Protein AF-A0A960X9X1-F1 (afdb_monomer)

Mean predicted aligned error: 5.25 Å

Secondary structure (DSSP, 8-state):
---S-S--BSTTTGGG---SEE----SS-BSSTTHHHHHHHTT-EE--HHHHTTHHHHHHHGGGSTT---HHHHHHHHHHHHHHHHHHHHHHHHHT--HHHHHHHHHHHHHHHTTT---SPP-----------

Radius of gyration: 18.72 Å; Cα contacts (8 Å, |Δi|>4): 148; chains: 1; bounding box: 41×30×65 Å

pLDDT: mean 92.42, std 11.29, range [47.16, 98.81]

Structure (mmCIF, N/CA/C/O backbone):
data_AF-A0A960X9X1-F1
#
_entry.id   AF-A0A960X9X1-F1
#
loop_
_atom_site.group_PDB
_atom_site.id
_atom_site.type_symbol
_atom_site.label_atom_id
_atom_site.label_alt_id
_atom_site.label_comp_id
_atom_site.label_asym_id
_atom_site.label_entity_id
_atom_site.label_seq_id
_atom_site.pdbx_PDB_ins_code
_atom_site.Cartn_x
_atom_site.Cartn_y
_atom_site.Cartn_z
_atom_site.occupancy
_atom_site.B_iso_or_equiv
_atom_site.auth_seq_id
_atom_site.auth_comp_id
_atom_site.auth_asym_id
_atom_site.auth_atom_id
_atom_site.pdbx_PDB_model_num
ATOM 1 N N . SER A 1 1 ? -6.129 -12.027 4.656 1.00 89.25 1 SER A N 1
ATOM 2 C CA . SER A 1 1 ? -5.477 -11.523 3.435 1.00 89.25 1 SER A CA 1
ATOM 3 C C . SER A 1 1 ? -6.479 -11.579 2.287 1.00 89.25 1 SER A C 1
ATOM 5 O O . SER A 1 1 ? -6.796 -12.680 1.846 1.00 89.25 1 SER A O 1
ATOM 7 N N . PRO A 1 2 ? -7.087 -10.447 1.891 1.00 92.88 2 PRO A N 1
ATOM 8 C CA . PRO A 1 2 ? -8.012 -10.393 0.753 1.00 92.88 2 PRO A CA 1
ATOM 9 C C . PRO A 1 2 ? -7.262 -10.480 -0.591 1.00 92.88 2 PRO A C 1
ATOM 11 O O . PRO A 1 2 ? -6.429 -9.631 -0.887 1.00 92.88 2 PRO A O 1
ATOM 14 N N . ASN A 1 3 ? -7.550 -11.502 -1.409 1.00 94.81 3 ASN A N 1
ATOM 15 C CA . ASN A 1 3 ? -6.850 -11.759 -2.687 1.00 94.81 3 ASN A CA 1
ATOM 16 C C . ASN A 1 3 ? -7.784 -12.114 -3.862 1.00 94.81 3 ASN A C 1
ATOM 18 O O . ASN A 1 3 ? -7.305 -12.524 -4.910 1.00 94.81 3 ASN A O 1
ATOM 22 N N . ALA A 1 4 ? -9.105 -12.014 -3.683 1.00 90.06 4 ALA A N 1
ATOM 23 C CA . ALA A 1 4 ? -10.080 -12.467 -4.679 1.00 90.06 4 ALA A CA 1
ATOM 24 C C . ALA A 1 4 ? -10.837 -11.302 -5.331 1.00 90.06 4 ALA A C 1
ATOM 26 O O . ALA A 1 4 ? -10.687 -11.058 -6.523 1.00 90.06 4 ALA A O 1
ATOM 27 N N . LEU A 1 5 ? -11.642 -10.578 -4.549 1.00 90.19 5 LEU A N 1
ATOM 28 C CA . LEU A 1 5 ? -12.524 -9.515 -5.034 1.00 90.19 5 LEU A CA 1
ATOM 29 C C . LEU A 1 5 ? -12.300 -8.216 -4.253 1.00 90.19 5 LEU A C 1
ATOM 31 O O . LEU A 1 5 ? -11.949 -8.248 -3.070 1.00 90.19 5 LEU A O 1
ATOM 35 N N . GLY A 1 6 ? -12.533 -7.088 -4.927 1.00 92.75 6 GLY A N 1
ATOM 36 C CA . GLY A 1 6 ? -12.612 -5.768 -4.303 1.00 92.75 6 GLY A CA 1
ATOM 37 C C . GLY A 1 6 ? -13.908 -5.570 -3.511 1.00 92.75 6 GLY A C 1
ATOM 38 O O . GLY A 1 6 ? -14.821 -6.392 -3.558 1.00 92.75 6 GLY A O 1
ATOM 39 N N . GLY A 1 7 ? -13.982 -4.477 -2.756 1.00 93.62 7 GLY A N 1
ATOM 40 C CA . GLY A 1 7 ? -15.133 -4.082 -1.944 1.00 93.62 7 GLY A CA 1
ATOM 41 C C . GLY A 1 7 ? -15.385 -4.973 -0.727 1.00 93.62 7 GLY A C 1
ATOM 42 O O . GLY A 1 7 ? -16.436 -4.871 -0.095 1.00 93.62 7 GLY A O 1
ATOM 43 N N . ILE A 1 8 ? -14.444 -5.861 -0.396 1.00 95.12 8 ILE A N 1
ATOM 44 C CA . ILE A 1 8 ? -14.592 -6.826 0.697 1.00 95.12 8 ILE A CA 1
ATOM 45 C C . ILE A 1 8 ? -14.554 -6.162 2.074 1.00 95.12 8 ILE A C 1
ATOM 47 O O . ILE A 1 8 ? -15.069 -6.722 3.037 1.00 95.12 8 ILE A O 1
ATOM 51 N N . ILE A 1 9 ? -13.965 -4.969 2.174 1.00 96.88 9 ILE A N 1
ATOM 52 C CA . ILE A 1 9 ? -14.040 -4.117 3.356 1.00 96.88 9 ILE A CA 1
ATOM 53 C C . ILE A 1 9 ? -15.202 -3.159 3.120 1.00 96.88 9 ILE A C 1
ATOM 55 O O . ILE A 1 9 ? -15.101 -2.247 2.301 1.00 96.88 9 ILE A O 1
ATOM 59 N N . ASN A 1 10 ? -16.316 -3.398 3.806 1.00 97.25 10 ASN A N 1
ATOM 60 C CA . ASN A 1 10 ? -17.552 -2.630 3.701 1.00 97.25 10 ASN A CA 1
ATOM 61 C C . ASN A 1 10 ? -18.284 -2.604 5.055 1.00 97.25 10 ASN A C 1
ATOM 63 O O . ASN A 1 10 ? -17.820 -3.197 6.027 1.00 97.25 10 ASN A O 1
ATOM 67 N N . LEU A 1 11 ? -19.413 -1.893 5.129 1.00 96.00 11 LEU A N 1
ATOM 68 C CA . LEU A 1 11 ? -20.173 -1.732 6.375 1.00 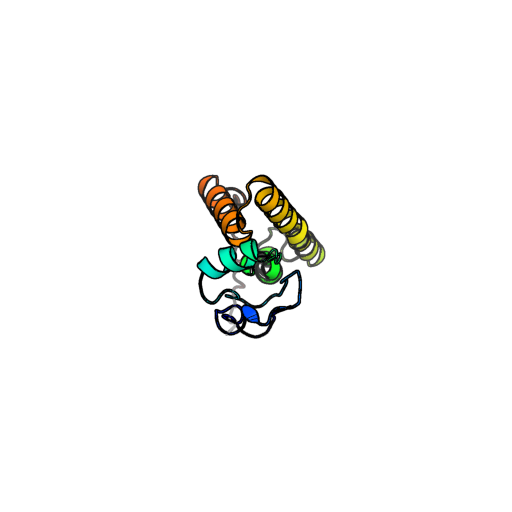96.00 11 LEU A CA 1
ATOM 69 C C . LEU A 1 11 ? -20.764 -3.047 6.903 1.00 96.00 11 LEU A C 1
ATOM 71 O O . LEU A 1 11 ? -20.959 -3.167 8.110 1.00 96.00 11 LEU A O 1
ATOM 75 N N . ASP A 1 12 ? -21.001 -4.027 6.030 1.00 97.00 12 ASP A N 1
ATOM 76 C CA . ASP A 1 12 ? -21.541 -5.330 6.415 1.00 97.00 12 ASP A CA 1
ATOM 77 C C . ASP A 1 12 ? -20.438 -6.252 6.947 1.00 97.00 12 ASP A C 1
ATOM 79 O O . ASP A 1 12 ? -20.661 -7.025 7.872 1.00 97.00 12 ASP A O 1
ATOM 83 N N . THR A 1 13 ? -19.225 -6.178 6.392 1.00 96.69 13 THR A N 1
ATOM 84 C CA . THR A 1 13 ? -18.112 -7.063 6.771 1.00 96.69 13 THR A CA 1
ATOM 85 C C . THR A 1 13 ? -17.291 -6.536 7.941 1.00 96.69 13 THR A C 1
ATOM 87 O O . THR A 1 13 ? -16.833 -7.328 8.769 1.00 96.69 13 THR A O 1
ATOM 90 N N . LEU A 1 14 ? -17.118 -5.215 8.039 1.00 95.94 14 LEU A N 1
ATOM 91 C CA . LEU A 1 14 ? -16.255 -4.563 9.024 1.00 95.94 14 LEU A CA 1
ATOM 92 C C . LEU A 1 14 ? -16.581 -4.943 10.486 1.00 95.94 14 LEU A C 1
ATOM 94 O O . LEU A 1 14 ? -15.642 -5.273 11.214 1.00 95.94 14 LEU A O 1
ATOM 98 N N . PRO A 1 15 ? -17.855 -5.001 10.936 1.00 96.06 15 PRO A N 1
ATOM 99 C CA . PRO A 1 15 ? -18.188 -5.385 12.313 1.00 96.06 15 PRO A CA 1
ATOM 100 C C . PRO A 1 15 ? -17.773 -6.815 12.687 1.00 96.06 15 PRO A C 1
ATOM 102 O O . PRO A 1 15 ? -17.715 -7.164 13.865 1.00 96.06 15 PRO A O 1
ATOM 105 N N . HIS A 1 16 ? -17.503 -7.666 11.695 1.00 96.00 16 HIS A N 1
ATOM 106 C CA . HIS A 1 16 ? -17.146 -9.068 11.899 1.00 96.00 16 HIS A CA 1
ATOM 107 C C . HIS A 1 16 ? -15.633 -9.307 11.952 1.00 96.00 16 HIS A C 1
ATOM 109 O O . HIS A 1 16 ? -15.196 -10.443 12.173 1.00 96.00 16 HIS A O 1
ATOM 115 N N . PHE A 1 17 ? -14.814 -8.272 11.759 1.00 96.88 17 PHE A N 1
ATOM 116 C CA . PHE A 1 17 ? -13.363 -8.407 11.754 1.00 96.88 17 PHE A CA 1
ATOM 117 C C . PHE A 1 17 ? -12.830 -8.712 13.161 1.00 96.88 17 PHE A C 1
ATOM 119 O O . PHE A 1 17 ? -13.074 -7.993 14.124 1.00 96.88 17 PHE A O 1
ATOM 126 N N . LYS A 1 18 ? -12.068 -9.807 13.280 1.00 96.38 18 LYS A N 1
ATOM 127 C CA . LYS A 1 18 ? -11.414 -10.243 14.534 1.00 96.38 18 LYS A CA 1
ATOM 128 C C . LYS A 1 18 ? -9.887 -10.145 14.486 1.00 96.38 18 LYS A C 1
ATOM 130 O O . LYS A 1 18 ? -9.210 -10.479 15.454 1.00 96.38 18 LYS A O 1
ATOM 135 N N . PHE A 1 19 ? -9.338 -9.732 13.349 1.00 97.00 19 PHE A N 1
ATOM 136 C CA . PHE A 1 19 ? -7.903 -9.606 13.112 1.00 97.00 19 PHE A CA 1
ATOM 137 C C . PHE A 1 19 ? -7.417 -8.178 13.380 1.00 97.00 19 PHE A C 1
ATOM 139 O O . PHE A 1 19 ? -8.206 -7.244 13.493 1.00 97.00 19 PHE A O 1
ATOM 146 N N . LYS A 1 20 ? -6.095 -8.018 13.483 1.00 97.19 20 LYS A N 1
ATOM 147 C CA . LYS A 1 20 ? -5.441 -6.725 13.744 1.00 97.19 20 LYS A CA 1
ATOM 148 C C . LYS A 1 20 ? -4.739 -6.128 12.534 1.00 97.19 20 LYS A C 1
ATOM 150 O O . LYS A 1 20 ? -4.292 -4.992 12.611 1.00 97.19 20 LYS A O 1
ATOM 155 N N . ALA A 1 21 ? -4.655 -6.875 11.438 1.00 98.06 21 ALA A N 1
ATOM 156 C CA . ALA A 1 21 ? -4.034 -6.405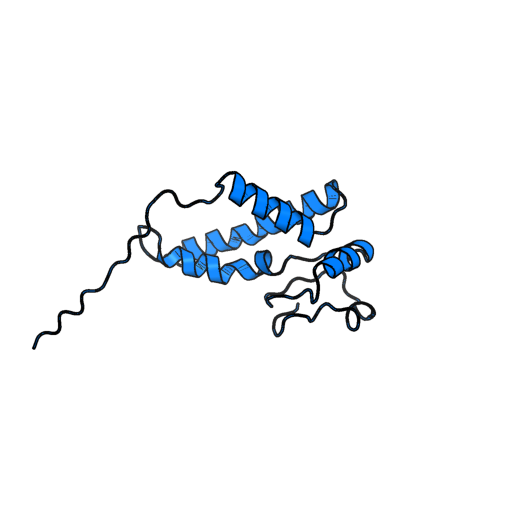 10.216 1.00 98.06 21 ALA A CA 1
ATOM 157 C C . ALA A 1 21 ? -4.763 -6.923 8.974 1.00 98.06 21 ALA A C 1
ATOM 159 O O . ALA A 1 21 ? -5.249 -8.058 8.948 1.00 98.06 21 ALA A O 1
ATOM 160 N N . ILE A 1 22 ? -4.783 -6.096 7.935 1.00 98.31 22 ILE A N 1
ATOM 161 C CA . ILE A 1 22 ? -5.239 -6.420 6.589 1.00 98.31 22 ILE A CA 1
ATOM 162 C C . ILE A 1 22 ? -4.070 -6.165 5.642 1.00 98.31 22 ILE A C 1
ATOM 164 O O . ILE A 1 22 ? -3.607 -5.039 5.491 1.00 98.31 22 ILE A O 1
ATOM 168 N N . ALA A 1 23 ? -3.613 -7.237 5.005 1.00 97.94 23 ALA A N 1
ATOM 169 C CA . ALA A 1 23 ? -2.573 -7.226 3.989 1.00 97.94 23 ALA A CA 1
ATOM 170 C C . ALA A 1 23 ? -2.941 -8.278 2.939 1.00 97.94 23 ALA A C 1
ATOM 172 O O . ALA A 1 23 ? -3.003 -9.475 3.242 1.00 97.94 23 ALA A O 1
ATOM 173 N N . GLY A 1 24 ? -3.285 -7.845 1.731 1.00 96.25 24 GLY A N 1
ATOM 174 C CA . GLY A 1 24 ? -3.689 -8.722 0.634 1.00 96.25 24 GLY A CA 1
ATOM 175 C C . GLY A 1 24 ? -3.559 -8.027 -0.711 1.00 96.25 24 GLY A C 1
ATOM 176 O O . GLY A 1 24 ? -3.463 -6.806 -0.757 1.00 96.25 24 GLY A O 1
ATOM 177 N N . GLY A 1 25 ? -3.516 -8.810 -1.784 1.00 95.12 25 GLY A N 1
ATOM 178 C CA . GLY A 1 25 ? -3.246 -8.343 -3.141 1.00 95.12 25 GLY A CA 1
ATOM 179 C C . GLY A 1 25 ? -4.479 -7.954 -3.958 1.00 95.12 25 GLY A C 1
ATOM 180 O O . GLY A 1 25 ? -4.326 -7.500 -5.090 1.00 95.12 25 GLY A O 1
ATOM 181 N N . ALA A 1 26 ? -5.699 -8.132 -3.434 1.00 96.62 26 ALA A N 1
ATOM 182 C CA . ALA A 1 26 ? -6.912 -7.738 -4.155 1.00 96.62 26 ALA A CA 1
ATOM 183 C C . ALA A 1 26 ? -6.916 -6.227 -4.439 1.00 96.62 26 ALA A C 1
ATOM 185 O O . ALA A 1 26 ? -6.495 -5.447 -3.591 1.00 96.62 26 ALA A O 1
ATOM 186 N N . ASN A 1 27 ? -7.421 -5.824 -5.603 1.00 95.88 27 ASN A N 1
ATOM 187 C CA . ASN A 1 27 ? -7.627 -4.415 -5.942 1.00 95.88 27 ASN A CA 1
ATOM 188 C C . ASN A 1 27 ? -8.929 -3.887 -5.327 1.00 95.88 27 ASN A C 1
ATOM 190 O O . ASN A 1 27 ? -9.900 -4.637 -5.207 1.00 95.88 27 ASN A O 1
ATOM 194 N N . ASN A 1 28 ? -8.972 -2.587 -5.029 1.00 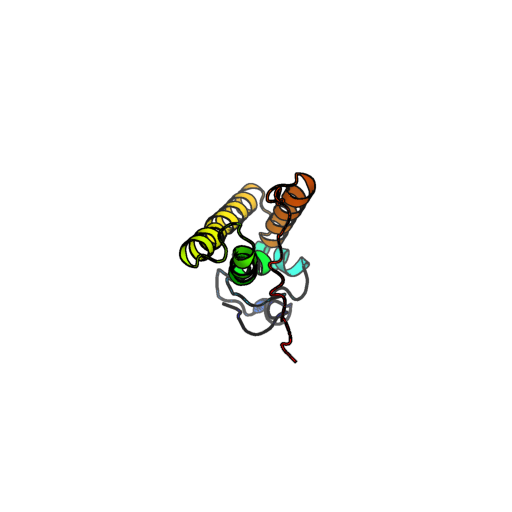96.00 28 ASN A N 1
ATOM 195 C CA . ASN A 1 28 ? -10.140 -1.866 -4.519 1.00 96.00 28 ASN A CA 1
ATOM 196 C C . ASN A 1 28 ? -10.724 -2.500 -3.248 1.00 96.00 28 ASN A C 1
ATOM 198 O O . ASN A 1 28 ? -11.922 -2.754 -3.180 1.00 96.00 28 ASN A O 1
ATOM 202 N N . GLN A 1 29 ? -9.897 -2.829 -2.253 1.00 97.81 29 GLN A N 1
ATOM 203 C CA . GLN A 1 29 ? -10.334 -3.591 -1.070 1.00 97.81 29 GLN A CA 1
ATOM 204 C C . GLN A 1 29 ? -11.357 -2.835 -0.223 1.00 97.81 29 GLN A C 1
ATOM 206 O O . GLN A 1 29 ? -12.315 -3.442 0.265 1.00 97.81 29 GLN A O 1
ATOM 211 N N . LEU A 1 30 ? -11.158 -1.524 -0.071 1.00 97.88 30 LEU A N 1
ATOM 212 C CA . LEU A 1 30 ? -12.114 -0.615 0.549 1.00 97.88 30 LEU A CA 1
ATOM 213 C C . LEU A 1 30 ? -13.271 -0.353 -0.420 1.00 97.88 30 LEU A C 1
ATOM 215 O O . LEU A 1 30 ? -13.068 0.204 -1.495 1.00 97.88 30 LEU A O 1
ATOM 219 N N . ALA A 1 31 ? -14.499 -0.696 -0.028 1.00 97.38 31 ALA A N 1
ATOM 220 C CA . ALA A 1 31 ? -15.685 -0.384 -0.828 1.00 97.38 31 ALA A CA 1
ATOM 221 C C . ALA A 1 31 ? -15.933 1.130 -0.956 1.00 97.38 31 ALA A C 1
ATOM 223 O O . ALA A 1 31 ? -16.596 1.573 -1.892 1.00 97.38 31 ALA A O 1
ATOM 224 N N . ARG A 1 32 ? -15.429 1.913 0.005 1.00 96.88 32 ARG A N 1
ATOM 225 C CA . ARG A 1 32 ? -15.445 3.378 0.033 1.00 96.88 32 ARG A CA 1
ATOM 226 C C . ARG A 1 32 ? -14.214 3.891 0.772 1.00 96.88 32 ARG A C 1
ATOM 228 O O . ARG A 1 32 ? -13.748 3.229 1.700 1.00 96.88 32 ARG A O 1
ATOM 235 N N . ILE A 1 33 ? -13.708 5.061 0.394 1.00 94.50 33 ILE A N 1
ATOM 236 C CA . ILE A 1 33 ? -12.461 5.611 0.948 1.00 94.50 33 ILE A CA 1
ATOM 237 C C . ILE A 1 33 ? -12.548 5.875 2.459 1.00 94.50 33 ILE A C 1
ATOM 239 O O . ILE A 1 33 ? -11.579 5.653 3.185 1.00 94.50 33 ILE A O 1
ATOM 243 N N . GLU A 1 34 ? -13.730 6.249 2.951 1.00 96.19 34 GLU A N 1
ATOM 244 C CA . GLU A 1 34 ? -14.000 6.551 4.359 1.00 96.19 34 GLU A CA 1
ATOM 245 C C . GLU A 1 34 ? -13.823 5.325 5.263 1.00 96.19 34 GLU A C 1
ATOM 247 O O . GLU A 1 34 ? -13.590 5.462 6.459 1.00 96.19 34 GLU A O 1
ATOM 252 N N . LEU A 1 35 ? -13.871 4.109 4.712 1.00 98.00 35 LEU A N 1
ATOM 253 C CA . LEU A 1 35 ? -13.646 2.895 5.496 1.00 98.00 35 LEU A CA 1
ATOM 254 C C . LEU A 1 35 ? -12.197 2.763 5.974 1.00 98.00 35 LEU A C 1
ATOM 256 O O . LEU A 1 35 ? -11.954 2.055 6.947 1.00 98.00 35 LEU A O 1
ATOM 260 N N . GLY A 1 36 ? -11.243 3.466 5.353 1.00 97.81 36 GLY A N 1
ATOM 261 C CA . GLY A 1 36 ? -9.881 3.563 5.882 1.00 97.81 36 GLY A CA 1
ATOM 262 C C . GLY A 1 36 ? -9.839 4.231 7.260 1.00 97.81 36 GLY A C 1
ATOM 263 O O . GLY A 1 36 ? -9.126 3.768 8.150 1.00 97.81 36 GLY A O 1
ATOM 264 N N . GLU A 1 37 ? -10.664 5.260 7.466 1.00 98.06 37 GLU A N 1
ATOM 265 C CA . GLU A 1 37 ? -10.826 5.933 8.759 1.00 98.06 37 GLU A CA 1
ATOM 266 C C . GLU A 1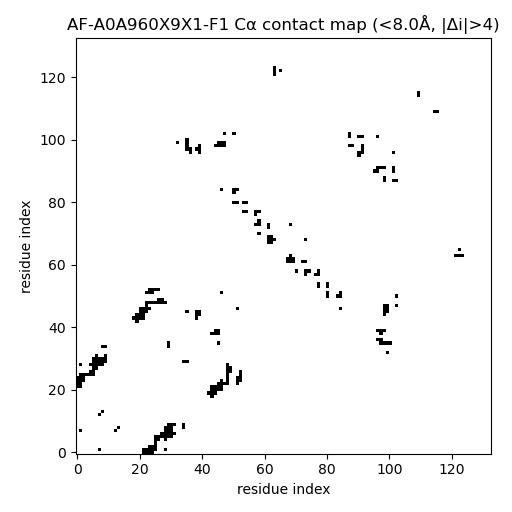 37 ? -11.446 4.991 9.798 1.00 98.06 37 GLU A C 1
ATOM 268 O O . GLU A 1 37 ? -10.997 4.928 10.941 1.00 98.06 37 GLU A O 1
ATOM 273 N N . GLU A 1 38 ? -12.436 4.194 9.401 1.00 98.06 38 GLU A N 1
ATOM 274 C CA . GLU A 1 38 ? -13.063 3.229 10.307 1.00 98.06 38 GLU A CA 1
ATOM 275 C C . GLU A 1 38 ? -12.106 2.101 10.725 1.00 98.06 38 GLU A C 1
ATOM 277 O O . GLU A 1 38 ? -12.078 1.721 11.898 1.00 98.06 38 GLU A O 1
ATOM 282 N N . LEU A 1 39 ? -11.258 1.610 9.813 1.00 98.19 39 LEU A N 1
ATOM 283 C CA . LEU A 1 39 ? -10.186 0.667 10.155 1.00 98.19 39 LEU A CA 1
ATOM 284 C C . LEU A 1 39 ? -9.198 1.276 11.158 1.00 98.19 39 LEU A C 1
ATOM 286 O O . LEU A 1 39 ? -8.829 0.623 12.138 1.00 98.19 39 LEU A O 1
ATOM 290 N N . PHE A 1 40 ? -8.810 2.535 10.941 1.00 98.19 40 PHE A N 1
ATOM 291 C CA . PHE A 1 40 ? -7.907 3.265 11.827 1.00 98.19 40 PHE A CA 1
ATOM 292 C C . PHE A 1 40 ? -8.499 3.432 13.235 1.00 98.19 40 PHE A C 1
ATOM 294 O O . PHE A 1 40 ? -7.850 3.073 14.219 1.00 98.19 40 PHE A O 1
ATOM 301 N N . LYS A 1 41 ? -9.762 3.870 13.347 1.00 97.19 41 LYS A N 1
ATOM 302 C CA . LYS A 1 41 ? -10.484 3.992 14.630 1.00 97.19 41 LYS A CA 1
ATOM 303 C C . LYS A 1 41 ? -10.580 2.667 15.386 1.00 97.19 41 LYS A C 1
ATOM 305 O O . LYS A 1 41 ? -10.508 2.652 16.613 1.00 97.19 41 LYS A O 1
ATOM 310 N N . GLN A 1 42 ? -10.721 1.553 14.669 1.00 96.88 42 GLN A N 1
ATOM 311 C CA . GLN A 1 42 ? -10.764 0.209 15.255 1.00 96.88 42 GLN A CA 1
ATOM 312 C C . GLN A 1 42 ? -9.377 -0.377 15.565 1.00 96.88 42 GLN A C 1
ATOM 314 O O . GLN A 1 42 ? -9.278 -1.509 16.049 1.00 96.88 42 GLN A O 1
ATOM 319 N N . ASN A 1 43 ? -8.304 0.386 15.328 1.00 96.94 43 ASN A N 1
ATOM 320 C CA . ASN A 1 43 ? -6.920 -0.043 15.509 1.00 96.94 43 ASN A CA 1
ATOM 321 C C . ASN A 1 43 ? -6.598 -1.319 14.701 1.00 96.94 43 ASN A C 1
ATOM 323 O O . ASN A 1 43 ? -5.960 -2.253 15.200 1.00 96.94 43 ASN A O 1
ATOM 327 N N . ILE A 1 44 ? -7.100 -1.375 13.462 1.00 98.31 44 ILE A N 1
ATOM 328 C CA . ILE A 1 44 ? -6.782 -2.405 12.472 1.00 98.31 44 ILE A CA 1
ATOM 329 C C . ILE A 1 44 ? -5.755 -1.814 11.507 1.00 98.31 44 ILE A C 1
ATOM 331 O O . ILE A 1 44 ? -6.042 -0.867 10.777 1.00 98.31 44 ILE A O 1
ATOM 335 N N . LEU A 1 45 ? -4.555 -2.390 11.482 1.00 98.31 45 LEU A N 1
ATOM 336 C CA . LEU A 1 45 ? -3.503 -1.982 10.559 1.00 98.31 45 LEU A CA 1
ATOM 337 C C . LEU A 1 45 ? -3.884 -2.374 9.128 1.00 98.31 45 LEU A C 1
ATOM 339 O O . LEU A 1 45 ? -4.102 -3.548 8.838 1.00 98.31 45 LEU A O 1
ATOM 343 N N . TYR A 1 46 ? -3.939 -1.410 8.218 1.00 98.69 46 TYR A N 1
ATOM 344 C CA . TYR A 1 46 ? -4.248 -1.658 6.813 1.00 98.69 46 TYR A CA 1
ATOM 345 C C . TYR A 1 46 ? -3.028 -1.357 5.949 1.00 98.69 46 TYR A C 1
ATOM 347 O O . TYR A 1 46 ? -2.531 -0.234 5.975 1.00 98.69 46 TYR A O 1
ATOM 355 N N . ALA A 1 47 ? -2.556 -2.340 5.186 1.00 98.62 47 ALA A N 1
ATOM 356 C CA . ALA A 1 47 ? -1.612 -2.118 4.099 1.00 98.62 47 ALA A CA 1
ATOM 357 C C . ALA A 1 47 ? -2.410 -1.707 2.849 1.00 98.62 47 ALA A C 1
ATOM 359 O O . ALA A 1 47 ? -3.159 -2.547 2.343 1.00 98.62 47 ALA A O 1
ATOM 360 N N . PRO A 1 48 ? -2.296 -0.454 2.365 1.00 98.56 48 PRO A N 1
ATOM 361 C CA . PRO A 1 48 ? -3.060 0.010 1.212 1.00 98.56 48 PRO A CA 1
ATOM 362 C C . PRO A 1 48 ? -2.844 -0.895 0.002 1.00 98.56 48 PRO A C 1
ATOM 364 O O . PRO A 1 48 ? -1.707 -1.199 -0.360 1.00 98.56 48 PRO A O 1
ATOM 367 N N . ASP A 1 49 ? -3.947 -1.339 -0.594 1.00 97.81 49 ASP A N 1
ATOM 368 C CA . ASP A 1 49 ? -3.981 -2.320 -1.677 1.00 97.81 49 ASP A CA 1
ATOM 369 C C . ASP A 1 49 ? -3.055 -1.962 -2.840 1.00 97.81 49 ASP A C 1
ATOM 371 O O . ASP A 1 49 ? -2.195 -2.769 -3.182 1.00 97.81 49 ASP A O 1
ATOM 375 N N . PHE A 1 50 ? -3.154 -0.738 -3.363 1.00 97.06 50 PHE A N 1
ATOM 376 C CA . PHE A 1 50 ? -2.333 -0.265 -4.484 1.00 97.06 50 PHE A CA 1
ATOM 377 C C . PHE A 1 50 ? -0.828 -0.182 -4.178 1.00 97.06 50 PHE A C 1
ATOM 379 O O . PHE A 1 50 ? -0.020 -0.080 -5.099 1.00 97.06 50 PHE A O 1
ATOM 386 N N . VAL A 1 51 ? -0.437 -0.209 -2.898 1.00 98.19 51 VAL A N 1
ATOM 387 C CA . VAL A 1 51 ? 0.972 -0.238 -2.478 1.00 98.19 51 VAL A CA 1
ATOM 388 C C . VAL A 1 51 ? 1.439 -1.682 -2.333 1.00 98.19 51 VAL A C 1
ATOM 390 O O . VAL A 1 51 ? 2.430 -2.080 -2.940 1.00 98.19 51 VAL A O 1
ATOM 393 N N . ILE A 1 52 ? 0.716 -2.495 -1.555 1.00 98.06 52 ILE A N 1
ATOM 394 C CA . ILE A 1 52 ? 1.126 -3.877 -1.268 1.00 98.06 52 ILE A CA 1
ATOM 395 C C . ILE A 1 52 ? 1.072 -4.778 -2.510 1.00 98.06 52 ILE A C 1
ATOM 397 O O . ILE A 1 52 ? 1.853 -5.723 -2.614 1.00 98.06 52 ILE A O 1
ATOM 401 N N . ASN A 1 53 ? 0.181 -4.490 -3.464 1.00 97.12 53 ASN A N 1
ATOM 402 C CA . ASN A 1 53 ? 0.036 -5.269 -4.693 1.00 97.12 53 ASN A CA 1
ATOM 403 C C . ASN A 1 53 ? 0.857 -4.731 -5.884 1.00 97.12 53 ASN A C 1
ATOM 405 O O . ASN A 1 53 ? 0.786 -5.297 -6.977 1.00 97.12 53 ASN A O 1
ATOM 409 N N . ALA A 1 54 ? 1.687 -3.700 -5.672 1.00 97.38 54 ALA A N 1
ATOM 410 C CA . ALA A 1 54 ? 2.432 -3.010 -6.729 1.00 97.38 54 ALA A CA 1
ATOM 411 C C . ALA A 1 54 ? 3.460 -3.888 -7.468 1.00 97.38 54 ALA A C 1
ATOM 413 O O . ALA A 1 54 ? 3.909 -3.526 -8.556 1.00 97.38 54 ALA A O 1
ATOM 414 N N . GLY A 1 55 ? 3.820 -5.055 -6.919 1.00 96.31 55 GLY A N 1
ATOM 415 C CA . GLY A 1 55 ? 4.856 -5.933 -7.473 1.00 96.31 55 GLY A CA 1
ATOM 416 C C . GLY A 1 55 ? 4.614 -6.339 -8.929 1.00 96.31 55 GLY A C 1
ATOM 417 O O . GLY A 1 55 ? 5.562 -6.422 -9.703 1.00 96.31 55 GLY A O 1
ATOM 418 N N . GLY A 1 56 ? 3.354 -6.516 -9.341 1.00 93.94 56 GLY A N 1
ATOM 419 C CA . GLY A 1 56 ? 3.028 -6.826 -10.738 1.00 93.94 56 GLY A CA 1
ATOM 420 C C . GLY A 1 56 ? 3.409 -5.701 -11.705 1.00 93.94 56 GLY A C 1
ATOM 421 O O . GLY A 1 56 ? 4.001 -5.960 -12.750 1.00 93.94 56 GLY A O 1
ATOM 422 N N . ILE A 1 57 ? 3.124 -4.449 -11.334 1.00 94.56 57 ILE A N 1
ATOM 423 C CA . ILE A 1 57 ? 3.473 -3.272 -12.141 1.00 94.56 57 ILE A CA 1
ATOM 424 C C . ILE A 1 57 ? 4.979 -3.012 -12.109 1.00 94.56 57 ILE A C 1
ATOM 426 O O . ILE A 1 57 ? 5.546 -2.704 -13.151 1.00 94.56 57 ILE A O 1
ATOM 430 N N . ILE A 1 58 ? 5.636 -3.190 -10.960 1.00 94.75 58 ILE A N 1
ATOM 431 C CA . ILE A 1 58 ? 7.101 -3.082 -10.849 1.00 94.75 58 ILE A CA 1
ATOM 432 C C . ILE A 1 58 ? 7.780 -4.097 -11.777 1.00 94.75 58 ILE A C 1
ATOM 434 O O . ILE A 1 58 ? 8.663 -3.736 -12.551 1.00 94.75 58 ILE A O 1
ATOM 438 N N . ASN A 1 59 ? 7.329 -5.354 -11.762 1.00 95.19 59 ASN A N 1
ATOM 439 C CA . ASN A 1 59 ? 7.884 -6.393 -12.623 1.00 95.19 59 ASN A CA 1
ATOM 440 C C . ASN A 1 59 ? 7.646 -6.107 -14.115 1.00 95.19 59 ASN A C 1
ATOM 442 O O . ASN A 1 59 ? 8.557 -6.292 -14.912 1.00 95.19 59 ASN A O 1
ATOM 446 N N . ALA A 1 60 ? 6.455 -5.632 -14.494 1.00 93.62 60 ALA A N 1
ATOM 447 C CA . ALA A 1 60 ? 6.170 -5.239 -15.876 1.00 93.62 60 ALA A CA 1
ATOM 448 C C . ALA A 1 60 ? 6.999 -4.017 -16.314 1.00 93.62 60 ALA A C 1
ATOM 450 O O . ALA A 1 60 ? 7.482 -3.959 -17.440 1.00 93.62 60 ALA A O 1
ATOM 451 N N . ALA A 1 61 ? 7.214 -3.046 -15.420 1.00 91.50 61 ALA A N 1
ATOM 452 C CA . ALA A 1 61 ? 8.051 -1.882 -15.698 1.00 91.50 61 ALA A CA 1
ATOM 453 C C . ALA A 1 61 ? 9.519 -2.265 -15.954 1.00 91.50 61 ALA A C 1
ATOM 455 O O . ALA A 1 61 ? 10.177 -1.621 -16.773 1.00 91.50 61 ALA A O 1
ATOM 456 N N . ALA A 1 62 ? 10.007 -3.338 -15.319 1.00 92.44 62 ALA A N 1
ATOM 457 C CA . ALA A 1 62 ? 11.368 -3.836 -15.507 1.00 92.44 62 ALA A CA 1
ATOM 458 C C . ALA A 1 62 ? 11.660 -4.304 -16.948 1.00 92.44 62 ALA A C 1
ATOM 460 O O . ALA A 1 62 ? 12.817 -4.333 -17.358 1.00 92.44 62 ALA A O 1
ATOM 461 N N . GLU A 1 63 ? 10.635 -4.619 -17.752 1.00 91.69 63 GLU A N 1
ATOM 462 C CA . GLU A 1 63 ? 10.802 -4.937 -19.181 1.00 91.69 63 GLU A CA 1
ATOM 463 C C . GLU A 1 63 ? 11.350 -3.753 -19.995 1.00 91.69 63 GLU A C 1
ATOM 465 O O . GLU A 1 63 ? 11.944 -3.948 -21.056 1.00 91.69 63 GLU A O 1
ATOM 470 N N . PHE A 1 64 ? 11.183 -2.527 -19.492 1.00 90.19 64 PHE A N 1
ATOM 471 C CA . PHE A 1 64 ? 11.607 -1.293 -20.155 1.00 90.19 64 PHE A CA 1
ATOM 472 C C . PHE A 1 64 ? 12.960 -0.766 -19.662 1.00 90.19 64 PHE A C 1
ATOM 474 O O . PHE A 1 64 ? 13.340 0.365 -19.996 1.00 90.19 64 PHE A O 1
ATOM 481 N N . GLU A 1 65 ? 13.679 -1.520 -18.831 1.00 89.19 65 GLU A N 1
ATOM 482 C CA . GLU A 1 65 ? 15.032 -1.149 -18.416 1.00 89.19 65 GLU A CA 1
ATOM 483 C C . GLU A 1 65 ? 16.012 -1.193 -19.602 1.00 89.19 65 GLU A C 1
ATOM 485 O O . GLU A 1 65 ? 15.837 -2.005 -20.514 1.00 89.19 65 GLU A O 1
ATOM 490 N N . PRO A 1 66 ? 17.055 -0.338 -19.638 1.00 86.69 66 PRO A N 1
ATOM 491 C CA . PRO A 1 66 ? 17.956 -0.238 -20.793 1.00 86.69 66 PRO A CA 1
ATOM 492 C C . PRO A 1 66 ? 18.630 -1.557 -21.195 1.00 86.69 66 PRO A C 1
ATOM 494 O O . PRO A 1 66 ? 18.904 -1.776 -22.374 1.00 86.69 66 PRO A O 1
ATOM 497 N N . ASN A 1 67 ? 18.870 -2.436 -20.219 1.00 88.25 67 ASN A N 1
ATOM 498 C CA . ASN A 1 67 ? 19.479 -3.753 -20.418 1.00 88.25 67 ASN A CA 1
ATOM 499 C C . ASN A 1 67 ? 18.443 -4.870 -20.662 1.00 88.25 67 ASN A C 1
ATOM 501 O O . ASN A 1 67 ? 18.818 -6.036 -20.765 1.00 88.25 67 ASN A O 1
ATOM 505 N N . GLY A 1 68 ? 17.157 -4.522 -20.766 1.00 88.88 68 GLY A N 1
ATOM 506 C CA . GLY A 1 68 ? 16.042 -5.463 -20.808 1.00 88.88 68 GLY A CA 1
ATOM 507 C C . GLY A 1 68 ? 15.674 -6.016 -19.429 1.00 88.88 68 GLY A C 1
ATOM 508 O O . GLY A 1 68 ? 16.212 -5.603 -18.402 1.00 88.88 68 GLY A O 1
ATOM 509 N N . TYR A 1 69 ? 14.732 -6.961 -19.424 1.00 93.88 69 TYR A N 1
ATOM 510 C CA . TYR A 1 69 ? 14.234 -7.588 -18.204 1.00 93.88 69 TYR A CA 1
ATOM 511 C C . TYR A 1 69 ? 15.319 -8.416 -17.501 1.00 93.88 69 TYR A C 1
ATOM 513 O O . TYR A 1 69 ? 15.845 -9.375 -18.069 1.00 93.88 69 TYR A O 1
ATOM 521 N N . ASP A 1 70 ? 15.581 -8.091 -16.235 1.00 95.12 70 ASP A N 1
ATOM 522 C CA . ASP A 1 70 ? 16.351 -8.923 -15.310 1.00 95.12 70 ASP A CA 1
ATOM 523 C C . ASP A 1 70 ? 15.463 -9.331 -14.119 1.00 95.12 70 ASP A C 1
ATOM 525 O O . ASP A 1 70 ? 15.042 -8.463 -13.345 1.00 95.12 70 ASP A O 1
ATOM 529 N N . PRO A 1 71 ? 15.180 -10.633 -13.925 1.00 94.94 71 PRO A N 1
ATOM 530 C CA . PRO A 1 71 ? 14.331 -11.095 -12.831 1.00 94.94 71 PRO A CA 1
ATOM 531 C C . PRO A 1 71 ? 14.920 -10.812 -11.444 1.00 94.94 71 PRO A C 1
ATOM 533 O O . PRO A 1 71 ? 14.156 -10.680 -10.487 1.00 94.94 71 PRO A O 1
ATOM 536 N N . ILE A 1 72 ? 16.251 -10.724 -11.309 1.00 95.75 72 ILE A N 1
ATOM 537 C CA . ILE A 1 72 ? 16.888 -10.405 -10.025 1.00 95.75 72 ILE A CA 1
ATOM 538 C C . ILE A 1 72 ? 16.624 -8.936 -9.694 1.00 95.75 72 ILE A C 1
ATOM 540 O O . ILE A 1 72 ? 16.028 -8.652 -8.657 1.00 95.75 72 ILE A O 1
ATOM 544 N N . SER A 1 73 ? 16.944 -8.019 -10.611 1.00 93.44 73 SER A N 1
ATOM 545 C CA . SER A 1 73 ? 16.635 -6.596 -10.449 1.00 93.44 73 SER A CA 1
ATOM 546 C C . SER A 1 73 ? 15.141 -6.333 -10.226 1.00 93.44 73 SER A C 1
ATOM 548 O O . SER A 1 73 ? 14.783 -5.589 -9.314 1.00 93.44 73 SER A O 1
ATOM 550 N N . ALA A 1 74 ? 14.245 -6.968 -10.990 1.00 95.31 74 ALA A N 1
ATOM 551 C CA . ALA A 1 74 ? 12.796 -6.802 -10.825 1.00 95.31 74 ALA A CA 1
ATOM 552 C C . ALA A 1 74 ? 12.311 -7.254 -9.434 1.00 95.31 74 ALA A C 1
ATOM 554 O O . ALA A 1 74 ? 11.471 -6.599 -8.799 1.00 95.31 74 ALA A O 1
ATOM 555 N N . ARG A 1 75 ? 12.870 -8.360 -8.926 1.00 94.50 75 ARG A N 1
ATOM 556 C CA . ARG A 1 75 ? 12.603 -8.841 -7.568 1.00 94.50 75 ARG A CA 1
ATOM 557 C C . ARG A 1 75 ? 13.132 -7.868 -6.518 1.00 94.50 75 ARG A C 1
ATOM 559 O O . ARG A 1 75 ? 12.394 -7.553 -5.587 1.00 94.50 75 ARG A O 1
ATOM 566 N N . ASP A 1 76 ? 14.355 -7.375 -6.678 1.00 94.94 76 ASP A N 1
ATOM 567 C CA . ASP A 1 76 ? 14.971 -6.428 -5.747 1.00 94.94 76 ASP A CA 1
ATOM 568 C C . ASP A 1 76 ? 14.196 -5.105 -5.697 1.00 94.94 76 ASP A C 1
ATOM 570 O O . ASP A 1 76 ? 13.943 -4.568 -4.621 1.00 94.94 76 ASP A O 1
ATOM 574 N N . GLN A 1 77 ? 13.704 -4.618 -6.839 1.00 94.12 77 GLN A N 1
ATOM 575 C CA . GLN A 1 77 ? 12.815 -3.457 -6.884 1.00 94.12 77 GLN A CA 1
ATOM 576 C C . GLN A 1 77 ? 11.492 -3.715 -6.154 1.00 94.12 77 GLN A C 1
ATOM 578 O O . GLN A 1 77 ? 11.003 -2.842 -5.438 1.00 94.12 77 GLN A O 1
ATOM 583 N N . THR A 1 78 ? 10.928 -4.920 -6.281 1.00 95.00 78 THR A N 1
ATOM 584 C CA . THR A 1 78 ? 9.700 -5.313 -5.570 1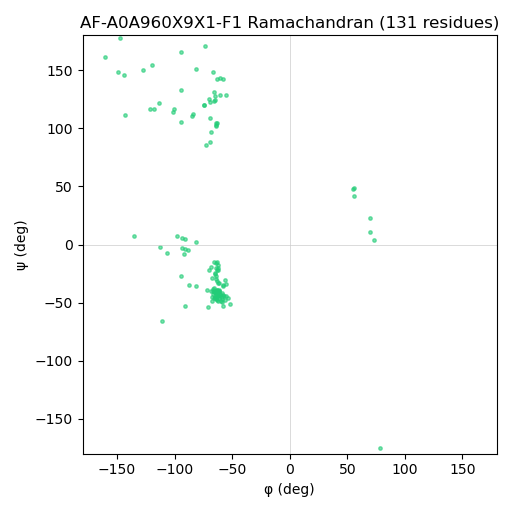.00 95.00 78 THR A CA 1
ATOM 585 C C . THR A 1 78 ? 9.901 -5.336 -4.051 1.00 95.00 78 THR A C 1
ATOM 587 O O . THR A 1 78 ? 8.967 -5.036 -3.307 1.00 95.00 78 THR A O 1
ATOM 590 N N . LEU A 1 79 ? 11.116 -5.616 -3.559 1.00 94.00 79 LEU A N 1
ATOM 591 C CA . LEU A 1 79 ? 11.421 -5.551 -2.124 1.00 94.00 79 LEU A CA 1
ATOM 592 C C . LEU A 1 79 ? 11.248 -4.137 -1.544 1.00 94.00 79 LEU A C 1
ATOM 594 O O . LEU A 1 79 ? 10.961 -4.012 -0.355 1.00 94.00 79 LEU A O 1
ATOM 598 N N . ASN A 1 80 ? 11.300 -3.079 -2.363 1.00 95.69 80 ASN A N 1
ATOM 599 C CA . ASN A 1 80 ? 11.034 -1.711 -1.903 1.00 95.69 80 ASN A CA 1
ATOM 600 C C . ASN A 1 80 ? 9.584 -1.481 -1.446 1.00 95.69 80 ASN A C 1
ATOM 602 O O . ASN A 1 80 ? 9.329 -0.506 -0.741 1.00 95.69 80 ASN A O 1
ATOM 606 N N . ILE A 1 81 ? 8.644 -2.380 -1.770 1.00 97.88 81 ILE A N 1
ATOM 607 C CA . ILE A 1 81 ? 7.282 -2.346 -1.210 1.00 97.88 81 ILE A CA 1
ATOM 608 C C . ILE A 1 81 ? 7.326 -2.427 0.322 1.00 97.88 81 ILE A C 1
ATOM 610 O O . ILE A 1 81 ? 6.523 -1.774 0.986 1.00 97.88 81 ILE A O 1
ATOM 614 N N . TYR A 1 82 ? 8.281 -3.178 0.888 1.00 97.94 82 TYR A N 1
ATOM 615 C CA . TYR A 1 82 ? 8.494 -3.228 2.336 1.00 97.94 82 TYR A CA 1
ATOM 616 C C . TYR A 1 82 ? 8.779 -1.828 2.893 1.00 97.94 82 TYR A C 1
ATOM 618 O O . TYR A 1 82 ? 8.063 -1.370 3.779 1.00 97.94 82 TYR A O 1
ATOM 626 N N . ASN A 1 83 ? 9.760 -1.127 2.314 1.00 97.38 83 ASN A N 1
ATOM 627 C CA . ASN A 1 83 ? 10.170 0.209 2.756 1.00 97.38 83 ASN A CA 1
ATOM 628 C C . ASN A 1 83 ? 9.027 1.227 2.608 1.00 97.38 83 ASN A C 1
ATOM 630 O O . ASN A 1 83 ? 8.800 2.038 3.500 1.00 97.38 83 ASN A O 1
ATOM 634 N N . ALA A 1 84 ? 8.272 1.156 1.507 1.00 97.88 84 ALA A N 1
ATOM 635 C CA . ALA A 1 84 ? 7.128 2.037 1.282 1.00 97.88 84 ALA A CA 1
ATOM 636 C C . ALA A 1 84 ? 6.023 1.827 2.331 1.00 97.88 84 ALA A C 1
ATOM 638 O O . ALA A 1 84 ? 5.472 2.790 2.862 1.00 97.88 84 ALA A O 1
ATOM 639 N N . LEU A 1 85 ? 5.700 0.570 2.655 1.00 98.62 85 LEU A N 1
ATOM 640 C CA . LEU A 1 85 ? 4.723 0.258 3.700 1.00 98.62 85 LEU A CA 1
ATOM 641 C C . LEU A 1 85 ? 5.225 0.670 5.089 1.00 98.62 85 LEU A C 1
ATOM 643 O O . LEU A 1 85 ? 4.440 1.199 5.872 1.00 98.62 85 LEU A O 1
ATOM 647 N N . GLU A 1 86 ? 6.510 0.465 5.383 1.00 98.56 86 GLU A N 1
ATOM 648 C CA . GLU A 1 86 ? 7.133 0.895 6.637 1.00 98.56 86 GLU A CA 1
ATOM 649 C C . GLU A 1 86 ? 7.026 2.419 6.815 1.00 98.56 86 GLU A C 1
ATOM 651 O O . GLU A 1 86 ? 6.490 2.864 7.832 1.00 98.56 86 GLU A O 1
ATOM 656 N N . GLU A 1 87 ? 7.383 3.211 5.795 1.00 98.50 87 GLU A N 1
ATOM 657 C CA . GLU A 1 87 ? 7.224 4.677 5.799 1.00 98.50 87 GLU A CA 1
ATOM 658 C C . GLU A 1 87 ? 5.761 5.086 6.054 1.00 98.50 87 GLU A C 1
ATOM 660 O O . GLU A 1 87 ? 5.480 5.919 6.922 1.00 98.50 87 GLU A O 1
ATOM 665 N N . ILE A 1 88 ? 4.805 4.464 5.351 1.00 98.81 88 ILE A N 1
ATOM 666 C CA . ILE A 1 88 ? 3.369 4.733 5.532 1.00 98.81 88 ILE A CA 1
ATOM 667 C C . ILE A 1 88 ? 2.934 4.454 6.975 1.00 98.81 88 ILE A C 1
ATOM 669 O O . ILE A 1 88 ? 2.195 5.248 7.565 1.00 98.81 88 ILE A O 1
ATOM 673 N N . PHE A 1 89 ? 3.361 3.332 7.556 1.00 98.69 89 PHE A N 1
ATOM 674 C CA . PHE A 1 89 ? 2.979 2.948 8.915 1.00 98.69 89 PHE A CA 1
ATOM 675 C C . PHE A 1 89 ? 3.594 3.874 9.966 1.00 98.69 89 PHE A C 1
ATOM 677 O O . PHE A 1 89 ? 2.910 4.256 10.922 1.00 98.69 89 PHE A O 1
ATOM 684 N N . GLU A 1 90 ? 4.850 4.276 9.787 1.00 98.62 90 GLU A N 1
ATOM 685 C CA . GLU A 1 90 ? 5.520 5.226 10.672 1.00 98.62 90 GLU A CA 1
ATOM 686 C C . GLU A 1 90 ? 4.846 6.600 10.649 1.00 98.62 90 GLU A C 1
ATOM 688 O O . GLU A 1 90 ? 4.533 7.152 11.712 1.00 98.62 90 GLU A O 1
ATOM 693 N N . ILE A 1 91 ? 4.555 7.131 9.458 1.00 98.69 91 ILE A N 1
ATOM 694 C CA . ILE A 1 91 ? 3.871 8.419 9.295 1.00 98.69 91 ILE A CA 1
ATOM 695 C C . ILE A 1 91 ? 2.447 8.342 9.851 1.00 98.69 91 ILE A C 1
ATOM 697 O O . ILE A 1 91 ? 2.058 9.203 10.640 1.00 98.69 91 ILE A O 1
ATOM 701 N N . SER A 1 92 ? 1.693 7.284 9.538 1.00 98.69 92 SER A N 1
ATOM 702 C CA . SER A 1 92 ? 0.348 7.051 10.085 1.00 98.69 92 SER A CA 1
ATOM 703 C C . SER A 1 92 ? 0.344 7.083 11.614 1.00 98.69 92 SER A C 1
ATOM 705 O O . SER A 1 92 ? -0.476 7.777 12.221 1.00 98.69 92 SER A O 1
ATOM 707 N N . LYS A 1 93 ? 1.306 6.405 12.251 1.00 98.25 93 LYS A N 1
ATOM 708 C CA . LYS A 1 93 ? 1.453 6.389 13.711 1.00 98.25 93 LYS A CA 1
ATOM 709 C C . LYS A 1 93 ? 1.837 7.759 14.275 1.00 98.25 93 LYS A C 1
ATOM 711 O O . LYS A 1 93 ? 1.299 8.161 15.307 1.00 98.25 93 LYS A O 1
ATOM 716 N N . LYS A 1 94 ? 2.767 8.465 13.628 1.00 98.56 94 LYS A N 1
ATOM 717 C CA . LYS A 1 94 ? 3.262 9.782 14.060 1.00 98.56 94 LYS A CA 1
ATOM 718 C C . LYS A 1 94 ? 2.190 10.865 13.941 1.00 98.56 94 LYS A C 1
ATOM 720 O O . LYS A 1 94 ? 2.020 11.660 14.862 1.00 98.56 94 LYS A O 1
ATOM 725 N N . GLU A 1 95 ? 1.471 10.886 12.824 1.00 98.31 95 GLU A N 1
ATOM 726 C CA . GLU A 1 95 ? 0.477 11.913 12.495 1.00 98.31 95 GLU A CA 1
ATOM 727 C C . GLU A 1 95 ? -0.941 11.552 12.944 1.00 98.31 95 GLU A C 1
ATOM 729 O O . GLU A 1 95 ? -1.824 12.405 12.908 1.00 98.31 95 GLU A O 1
ATOM 734 N N . LYS A 1 96 ? -1.154 10.314 13.410 1.00 98.19 96 LYS A N 1
ATOM 735 C CA . LYS A 1 96 ? -2.461 9.768 13.806 1.00 98.19 96 LYS A CA 1
ATOM 736 C C . LYS A 1 96 ? -3.494 9.854 12.676 1.00 98.19 96 LYS A C 1
ATOM 738 O O . LYS A 1 96 ? -4.617 10.303 12.891 1.00 98.19 96 LYS A O 1
ATOM 743 N N . LYS A 1 97 ? -3.097 9.410 11.483 1.00 98.44 97 LYS A N 1
ATOM 744 C CA . LYS A 1 97 ? -3.931 9.377 10.273 1.00 98.44 97 LYS A CA 1
ATOM 745 C C . LYS A 1 97 ? -4.099 7.947 9.754 1.00 98.44 97 LYS A C 1
ATOM 747 O O . LYS A 1 97 ? -3.188 7.138 9.951 1.00 98.44 97 LYS A O 1
ATOM 752 N N . PRO A 1 98 ? -5.179 7.633 9.022 1.00 98.69 98 PRO A N 1
ATOM 753 C CA . PRO A 1 98 ? -5.320 6.352 8.336 1.00 98.69 98 PRO A CA 1
ATOM 754 C C . PRO A 1 98 ? -4.184 6.096 7.344 1.00 98.69 98 PRO A C 1
ATOM 756 O O . PRO A 1 98 ? -3.760 6.997 6.620 1.00 98.69 98 PRO A O 1
ATOM 759 N N . THR A 1 99 ? -3.731 4.847 7.245 1.00 98.75 99 THR A N 1
ATOM 760 C CA . THR A 1 99 ? -2.669 4.453 6.303 1.00 98.75 99 THR A CA 1
ATOM 761 C C . THR A 1 99 ? -3.061 4.685 4.844 1.00 98.75 99 THR A C 1
ATOM 763 O O . THR A 1 99 ? -2.209 5.049 4.040 1.00 98.75 99 THR A O 1
ATOM 766 N N . SER A 1 100 ? -4.344 4.533 4.495 1.00 98.38 100 SER A N 1
ATOM 767 C CA . SER A 1 100 ? -4.858 4.828 3.151 1.00 98.38 100 SER A CA 1
ATOM 768 C C . SER A 1 100 ? -4.715 6.306 2.786 1.00 98.38 100 SER A C 1
ATOM 770 O O . SER A 1 100 ? -4.337 6.625 1.663 1.00 98.38 100 SER A O 1
ATOM 772 N N . GLN A 1 101 ? -4.975 7.205 3.737 1.00 98.56 101 GLN A N 1
ATOM 773 C CA . GLN A 1 101 ? -4.795 8.640 3.541 1.00 98.56 101 GLN A CA 1
ATOM 774 C C . GLN A 1 101 ? -3.312 8.989 3.397 1.00 98.56 101 GLN A C 1
ATOM 776 O O . GLN A 1 101 ? -2.939 9.665 2.445 1.00 98.56 101 GLN A O 1
ATOM 781 N N . VAL A 1 102 ? -2.463 8.488 4.300 1.00 98.75 102 VAL A N 1
ATOM 782 C CA . VAL A 1 102 ? -1.010 8.724 4.253 1.00 98.75 102 VAL A CA 1
ATOM 783 C C . VAL A 1 102 ? -0.408 8.250 2.930 1.00 98.75 102 VAL A C 1
ATOM 785 O O . VAL A 1 102 ? 0.384 8.965 2.322 1.00 98.75 102 VAL A O 1
ATOM 788 N N . ALA A 1 103 ? -0.806 7.073 2.443 1.00 98.62 103 ALA A N 1
ATOM 789 C CA . ALA A 1 103 ? -0.327 6.560 1.165 1.00 98.62 103 ALA A CA 1
ATOM 790 C C . ALA A 1 103 ? -0.711 7.466 -0.016 1.00 98.62 103 ALA A C 1
ATOM 792 O O . ALA A 1 103 ? 0.121 7.702 -0.892 1.00 98.62 103 ALA A O 1
ATOM 793 N N . ASN A 1 104 ? -1.931 8.016 -0.020 1.00 98.12 104 ASN A N 1
ATOM 794 C CA . ASN A 1 104 ? -2.348 8.992 -1.029 1.00 98.12 104 ASN A CA 1
ATOM 795 C C . ASN A 1 104 ? -1.536 10.291 -0.931 1.00 98.12 104 ASN A C 1
ATOM 797 O O . ASN A 1 104 ? -1.044 10.765 -1.949 1.00 98.12 104 ASN A O 1
ATOM 801 N N . GLU A 1 105 ? -1.325 10.828 0.274 1.00 98.50 105 GLU A N 1
ATOM 802 C CA . GLU A 1 105 ? -0.523 12.044 0.489 1.00 98.50 105 GLU A CA 1
ATOM 803 C C . GLU A 1 105 ? 0.924 11.869 -0.021 1.00 98.50 105 GLU A C 1
ATOM 805 O O . GLU A 1 105 ? 1.464 12.754 -0.692 1.00 98.50 105 GLU A O 1
ATOM 810 N N . ILE A 1 106 ? 1.547 10.708 0.230 1.00 98.31 106 ILE A N 1
ATOM 811 C CA . ILE A 1 106 ? 2.884 10.376 -0.295 1.00 98.31 106 ILE A CA 1
ATOM 812 C C . ILE A 1 106 ? 2.861 10.286 -1.823 1.00 98.31 106 ILE A C 1
ATOM 814 O O . ILE A 1 106 ? 3.736 10.854 -2.478 1.00 98.31 106 ILE A O 1
ATOM 818 N N . ALA A 1 107 ? 1.875 9.595 -2.401 1.00 97.25 107 ALA A N 1
ATOM 819 C CA . ALA A 1 107 ? 1.754 9.457 -3.848 1.00 97.25 107 ALA A CA 1
ATOM 820 C C . ALA A 1 107 ? 1.571 10.821 -4.537 1.00 97.25 107 ALA A C 1
ATOM 822 O O . ALA A 1 107 ? 2.271 11.125 -5.503 1.00 97.25 107 ALA A O 1
ATOM 823 N N . GLU A 1 108 ? 0.695 11.676 -4.009 1.00 97.88 108 GLU A N 1
ATOM 824 C CA . GLU A 1 108 ? 0.466 13.036 -4.504 1.00 97.88 108 GLU A CA 1
ATOM 825 C C . GLU A 1 108 ? 1.725 13.906 -4.409 1.00 97.88 108 GLU A C 1
ATOM 827 O O . GLU A 1 108 ? 2.076 14.594 -5.373 1.00 97.88 108 GLU A O 1
ATOM 832 N N . ARG A 1 109 ? 2.450 13.842 -3.282 1.00 97.88 109 ARG A N 1
ATOM 833 C CA . ARG A 1 109 ? 3.748 14.516 -3.124 1.00 97.88 109 ARG A CA 1
ATOM 834 C C . ARG A 1 109 ? 4.743 14.040 -4.178 1.00 97.88 109 ARG A C 1
ATOM 836 O O . ARG A 1 109 ? 5.343 14.872 -4.855 1.00 97.88 109 ARG A O 1
ATOM 843 N N . ASN A 1 110 ? 4.883 12.727 -4.356 1.00 96.56 110 ASN A N 1
ATOM 844 C CA . ASN A 1 110 ? 5.824 12.154 -5.315 1.00 96.56 110 ASN A CA 1
ATOM 845 C C . ASN A 1 110 ? 5.506 12.600 -6.747 1.00 96.56 110 ASN A C 1
ATOM 847 O O . ASN A 1 110 ? 6.411 12.994 -7.481 1.00 96.56 110 ASN A O 1
ATOM 851 N N . LEU A 1 111 ? 4.224 12.619 -7.125 1.00 96.00 111 LEU A N 1
ATOM 852 C CA . LEU A 1 111 ? 3.781 13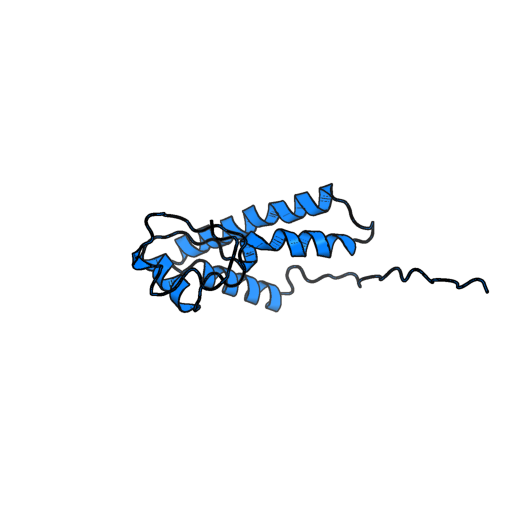.125 -8.425 1.00 96.00 111 LEU A CA 1
ATOM 853 C C . LEU A 1 111 ? 4.106 14.614 -8.602 1.00 96.00 111 LEU A C 1
ATOM 855 O O . LEU A 1 111 ? 4.612 15.010 -9.652 1.00 96.00 111 LEU A O 1
ATOM 859 N N . LYS A 1 112 ? 3.850 15.434 -7.577 1.00 97.50 112 LYS A N 1
ATOM 860 C CA . LYS A 1 112 ? 4.116 16.879 -7.598 1.00 97.50 112 LYS A CA 1
ATOM 861 C C . LYS A 1 112 ? 5.609 17.200 -7.698 1.00 97.50 112 LYS A C 1
ATOM 863 O O . LYS A 1 112 ? 5.985 18.127 -8.411 1.00 97.50 112 LYS A O 1
ATOM 868 N N . GLU A 1 113 ? 6.444 16.455 -6.983 1.00 97.25 113 GLU A N 1
ATOM 869 C CA . GLU A 1 113 ? 7.896 16.665 -6.918 1.00 97.25 113 GLU A CA 1
ATOM 870 C C . GLU A 1 113 ? 8.658 15.910 -8.021 1.00 97.25 113 GLU A C 1
ATOM 872 O O . GLU A 1 113 ? 9.864 16.086 -8.177 1.00 97.25 113 GLU A O 1
ATOM 877 N N . GLY A 1 114 ? 7.965 15.094 -8.823 1.00 94.44 114 GLY A N 1
ATOM 878 C CA . GLY A 1 114 ? 8.578 14.287 -9.878 1.00 94.44 114 GLY A CA 1
ATOM 879 C C . GLY A 1 114 ? 9.451 13.147 -9.347 1.00 94.44 114 GLY A C 1
ATOM 880 O O . GLY A 1 114 ? 10.330 12.664 -10.062 1.00 94.44 114 GLY A O 1
ATOM 881 N N . ILE A 1 115 ? 9.222 12.706 -8.110 1.00 93.25 115 ILE A N 1
ATOM 882 C CA . ILE A 1 115 ? 9.938 11.584 -7.499 1.00 93.25 115 ILE A CA 1
ATOM 883 C C . ILE A 1 115 ? 9.585 10.301 -8.255 1.00 93.25 115 ILE A C 1
ATOM 885 O O . ILE A 1 115 ? 8.418 10.016 -8.517 1.00 93.25 115 ILE A O 1
ATOM 889 N N . GLY A 1 116 ? 10.606 9.528 -8.631 1.00 86.81 116 GLY A N 1
ATOM 890 C CA . GLY A 1 116 ? 10.438 8.299 -9.414 1.00 86.81 116 GLY A CA 1
ATOM 891 C C . GLY A 1 116 ? 10.085 8.537 -10.886 1.00 86.81 116 GLY A C 1
ATOM 892 O O . GLY A 1 116 ? 9.880 7.576 -11.628 1.00 86.81 116 GLY A O 1
ATOM 893 N N . LYS A 1 117 ? 10.032 9.796 -11.346 1.00 88.69 117 LYS A N 1
ATOM 894 C CA . LYS A 1 117 ? 9.807 10.100 -12.758 1.00 88.69 117 LYS A CA 1
ATOM 895 C C . LYS A 1 117 ? 10.987 9.593 -13.581 1.00 88.69 117 LYS A C 1
ATOM 897 O O . LYS A 1 117 ? 12.133 9.983 -13.361 1.00 88.69 117 LYS A O 1
ATOM 902 N N . ARG A 1 118 ? 10.691 8.754 -14.572 1.00 84.25 118 ARG A N 1
ATOM 903 C CA . ARG A 1 118 ? 11.688 8.272 -15.524 1.00 84.25 118 ARG A CA 1
ATOM 904 C C . ARG A 1 118 ? 12.291 9.454 -16.295 1.00 84.25 118 ARG A C 1
ATOM 906 O O . ARG A 1 118 ? 11.563 10.278 -16.849 1.00 84.25 118 ARG A O 1
ATOM 913 N N . ILE A 1 119 ? 13.620 9.520 -16.313 1.00 84.38 119 ILE A N 1
ATOM 914 C CA . ILE A 1 119 ? 14.392 10.564 -17.005 1.00 84.38 119 ILE A CA 1
ATOM 915 C C . ILE A 1 119 ? 14.824 10.138 -18.412 1.00 84.38 119 ILE A C 1
ATOM 917 O O . ILE A 1 119 ? 14.974 10.983 -19.291 1.00 84.38 119 ILE A O 1
ATOM 921 N N . GLU A 1 120 ? 14.977 8.834 -18.644 1.00 83.38 120 GLU A N 1
ATOM 922 C CA . GLU A 1 120 ? 15.324 8.283 -19.953 1.00 83.38 120 GLU A CA 1
ATOM 923 C C . GLU A 1 120 ? 14.067 7.860 -20.728 1.00 83.38 120 GLU A C 1
ATOM 925 O O . GLU A 1 120 ? 13.205 7.172 -20.180 1.00 83.38 120 GLU A O 1
ATOM 930 N N . PRO A 1 121 ? 13.925 8.224 -22.012 1.00 82.88 121 PRO A N 1
ATOM 931 C CA . PRO A 1 121 ? 12.767 7.821 -22.799 1.00 82.88 121 PRO A CA 1
ATOM 932 C C . PRO A 1 121 ? 12.701 6.296 -22.957 1.00 82.88 121 PRO A C 1
ATOM 934 O O . PRO A 1 121 ? 13.717 5.628 -23.153 1.00 82.88 121 PRO A O 1
ATOM 937 N N . ILE A 1 122 ? 11.485 5.748 -22.912 1.00 83.00 122 ILE A N 1
ATOM 938 C CA . ILE A 1 122 ? 11.246 4.325 -23.169 1.00 83.00 122 ILE A CA 1
ATOM 939 C C . ILE A 1 122 ? 11.601 4.022 -24.627 1.00 83.00 122 ILE A C 1
ATOM 941 O O . ILE A 1 122 ? 11.113 4.684 -25.545 1.00 83.00 122 ILE A O 1
ATOM 945 N N . ARG A 1 123 ? 12.438 3.005 -24.840 1.00 74.69 123 ARG A N 1
ATOM 946 C CA . ARG A 1 123 ? 12.747 2.483 -26.172 1.00 74.69 123 ARG A CA 1
ATOM 947 C C . ARG A 1 123 ? 11.947 1.212 -26.402 1.00 74.69 123 ARG A C 1
ATOM 949 O O . ARG A 1 123 ? 12.175 0.205 -25.744 1.00 74.69 123 ARG A O 1
ATOM 956 N N . PHE A 1 124 ? 11.024 1.260 -27.354 1.00 75.75 124 PHE A N 1
ATOM 957 C CA . PHE A 1 124 ? 10.352 0.065 -27.844 1.00 75.75 124 PHE A CA 1
ATOM 958 C C . PHE A 1 124 ? 11.232 -0.560 -28.926 1.00 75.75 124 PHE A C 1
ATOM 960 O O . PHE A 1 124 ? 11.380 0.012 -30.007 1.00 75.75 124 PHE A O 1
ATOM 967 N N . ASN A 1 125 ? 11.820 -1.724 -28.649 1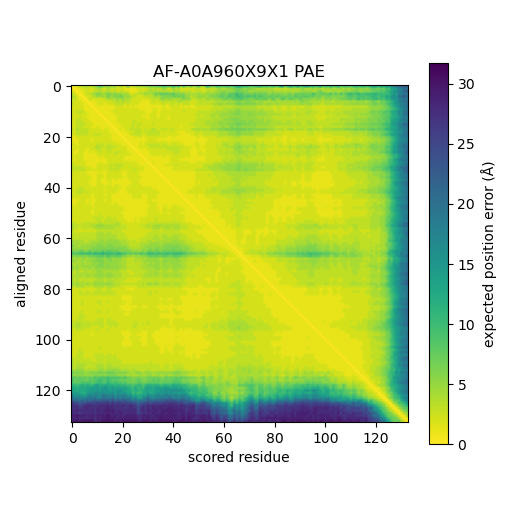.00 65.81 125 ASN A N 1
ATOM 968 C CA . ASN A 1 125 ? 12.441 -2.533 -29.694 1.00 65.81 125 ASN A CA 1
ATOM 969 C C . ASN A 1 125 ? 11.315 -3.146 -30.534 1.00 65.81 125 ASN A C 1
ATOM 971 O O . ASN A 1 125 ? 10.837 -4.244 -30.256 1.00 65.81 125 ASN A O 1
ATOM 975 N N . LEU A 1 126 ? 10.839 -2.398 -31.532 1.00 62.19 126 LEU A N 1
ATOM 976 C CA . LEU A 1 126 ? 9.926 -2.921 -32.540 1.00 62.19 126 LEU A CA 1
ATOM 977 C C . LEU A 1 126 ? 10.681 -4.005 -33.309 1.00 62.19 126 LEU A C 1
ATOM 979 O O . LEU A 1 126 ? 11.556 -3.703 -34.119 1.00 62.19 126 LEU A O 1
ATOM 983 N N . VAL A 1 127 ? 10.366 -5.270 -33.035 1.00 57.31 127 VAL A N 1
ATOM 984 C CA . VAL A 1 127 ? 10.798 -6.375 -33.890 1.00 57.31 127 VAL A CA 1
ATOM 985 C C . VAL A 1 127 ? 10.141 -6.138 -35.246 1.00 57.31 127 VAL A C 1
ATOM 987 O O . VAL A 1 127 ? 8.932 -6.306 -35.405 1.00 57.31 127 VAL A O 1
ATOM 990 N N . SER A 1 128 ? 10.920 -5.671 -36.219 1.00 51.88 128 SER A N 1
ATOM 991 C CA . SER A 1 128 ? 10.483 -5.596 -37.604 1.00 51.88 128 SER A CA 1
ATOM 992 C C . SE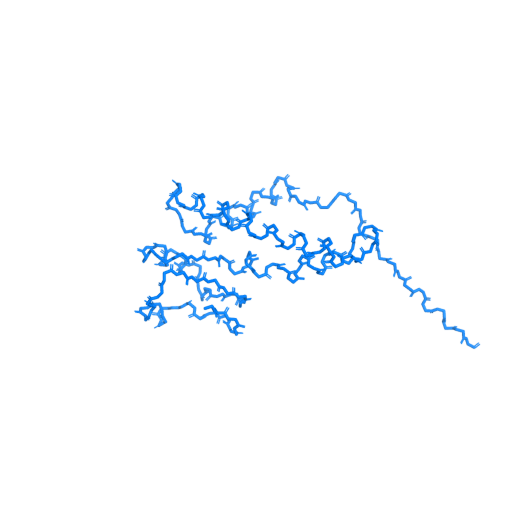R A 1 128 ? 10.239 -7.024 -38.084 1.00 51.88 128 SER A C 1
ATOM 994 O O . SER A 1 128 ? 11.190 -7.754 -38.358 1.00 51.88 128 SER A O 1
ATOM 996 N N . PHE A 1 129 ? 8.976 -7.440 -38.165 1.00 51.12 129 PHE A N 1
ATOM 997 C CA . PHE A 1 129 ? 8.602 -8.641 -38.902 1.00 51.12 129 PHE A CA 1
ATOM 998 C C . PHE A 1 129 ? 8.814 -8.354 -40.390 1.00 51.12 129 PHE A C 1
ATOM 1000 O O . PHE A 1 129 ? 7.906 -7.880 -41.075 1.00 51.12 129 PHE A O 1
ATOM 1007 N N . SER A 1 130 ? 10.023 -8.607 -40.889 1.00 49.28 130 SER A N 1
ATOM 1008 C CA . SER A 1 130 ? 10.247 -8.766 -42.321 1.00 49.28 130 SER A CA 1
ATOM 1009 C C . SER A 1 130 ? 9.472 -10.006 -42.757 1.00 49.28 130 SER A C 1
ATOM 1011 O O . SER A 1 130 ? 9.865 -11.137 -42.476 1.00 49.28 130 SER A O 1
ATOM 1013 N N . HIS A 1 131 ? 8.313 -9.781 -43.373 1.00 47.16 131 HIS A N 1
ATOM 1014 C CA . HIS A 1 131 ? 7.668 -10.793 -44.193 1.00 47.16 131 HIS A CA 1
ATOM 1015 C C . HIS A 1 131 ? 8.555 -10.978 -45.424 1.00 47.16 131 HIS A C 1
ATOM 1017 O O . HIS A 1 131 ? 8.474 -10.184 -46.359 1.00 47.16 131 HIS A O 1
ATOM 1023 N N . ASP A 1 132 ? 9.421 -11.988 -45.391 1.00 47.94 132 ASP A N 1
ATOM 1024 C CA . ASP A 1 132 ? 9.999 -12.523 -46.617 1.00 47.94 132 ASP A CA 1
ATOM 1025 C C . ASP A 1 132 ? 8.868 -13.229 -47.375 1.00 47.94 132 ASP A C 1
ATOM 1027 O O . ASP A 1 132 ? 8.311 -14.232 -46.920 1.00 47.94 132 ASP A O 1
ATOM 1031 N N . SER A 1 133 ? 8.470 -1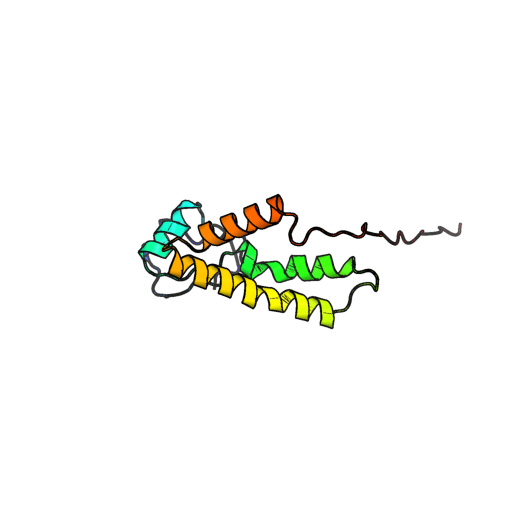2.595 -48.478 1.00 55.03 133 SER A N 1
ATOM 1032 C CA . SER A 1 133 ? 7.548 -13.087 -49.504 1.00 55.03 133 SER A CA 1
ATOM 1033 C C . SER A 1 133 ? 8.191 -14.139 -50.394 1.00 55.03 133 SER A C 1
ATOM 1035 O O . SER A 1 133 ? 9.347 -13.884 -50.804 1.00 55.03 133 SER A O 1
#

Nearest PDB structures (foldseek):
  3vpx-assembly1_B  TM=8.754E-01  e=7.847E-09  Sporosarcina psychrophila
  1leh-assembly1_A  TM=8.572E-01  e=1.183E-08  Lysinibacillus sphaericus
  1c1x-assembly1_A  TM=9.057E-01  e=9.998E-06  Rhodococcus sp. (in: high G+C Gram-positive bacteria)
  1bxg-assembly1_A  TM=9.085E-01  e=1.124E-05  Rhodococcus sp. (in: high G+C Gram-positive bacteria)
  1c1x-assembly1_B-2  TM=9.314E-01  e=2.708E-05  Rhodococcus sp. (in: high G+C Gram-positive bacteria)

Foldseek 3Di:
DDEDEACCQDPVNVVVDPDQEDAYQHPNNNVDLCSLVVCLVVNRHYDDNCLRNCLVVLQVVCCQPPVGHDPVVSVVSNCCSVVLSVVLVVCCVVVVHGSSVSSVVVVVVCVVVVPPPDPDDGDDPPPPPPPPD

Solvent-accessible surface area (backbone atoms only — not comparable to full-atom values): 7757 Å² total; per-residue (Å²): 105,55,66,80,59,48,40,63,44,36,88,83,46,54,85,71,64,86,70,56,65,45,58,34,58,17,57,59,38,54,58,45,80,68,51,40,51,54,34,42,76,69,66,30,48,55,51,42,30,81,55,70,40,36,49,64,57,48,44,59,54,29,55,62,38,95,88,40,68,46,74,65,61,29,50,58,59,40,54,48,47,56,58,54,52,49,52,28,50,52,50,16,65,76,72,72,47,30,37,52,58,41,47,49,55,53,50,54,49,29,65,74,72,49,58,91,58,80,84,70,80,81,74,79,84,74,78,78,78,76,79,84,125

Sequence (133 aa):
SPNALGGIINLDTLPHFKFKAIAGGANNQLARIELGEELFKQNILYAPDFVINAGGIINAAAEFEPNGYDPISARDQTLNIYNALEEIFEISKKEKKPTSQVANEIAERNLKEGIGKRIEPIRFNLVSFSHDS